Protein AF-A0A2E8Y795-F1 (afdb_monomer_lite)

Foldseek 3Di:
DADPVVCVVDDDDDDHDDPVNCVVVVNPAPQVVQVPRPQWDWDDDPDPDSQTQIDGNPPDSPSVPVDFDDDPNHTDDDDDD

Sequence (81 aa):
MGSKEGVNLITGSATYLGIDDLRVHSISDINSALRRVPGVYVRPEDGYGNFPNISLRGIDMGRSSKVTIMEDGILAAPAPF

Secondary structure (DSSP, 8-state):
--SHHHHTTSSS------HHHHHTTT--SHHHHHTTSTTEEEE--SSS----EEEETT---GGGTTS--EETTEE-PPP--

Radius of gyration: 13.43 Å; chains: 1; bounding box: 37×31×26 Å

pLDDT: mean 82.68, std 11.41, range [40.38, 93.44]

Structure (mmCIF, N/CA/C/O backbone):
data_AF-A0A2E8Y795-F1
#
_entry.id   AF-A0A2E8Y795-F1
#
loop_
_atom_site.group_PDB
_atom_site.id
_atom_site.type_symbol
_atom_site.label_atom_id
_atom_site.label_alt_id
_atom_site.label_comp_id
_atom_site.label_asym_id
_atom_site.label_entity_id
_atom_site.label_seq_id
_atom_site.pdbx_PDB_ins_code
_atom_site.Cartn_x
_atom_site.Cartn_y
_atom_site.Cartn_z
_atom_site.occupancy
_atom_site.B_iso_or_equiv
_atom_site.auth_seq_id
_atom_site.auth_comp_id
_atom_site.auth_asym_id
_atom_site.auth_atom_id
_atom_site.pdbx_PDB_model_num
ATOM 1 N N . MET A 1 1 ? -11.247 -7.833 8.301 1.00 58.19 1 MET A N 1
ATOM 2 C CA . MET A 1 1 ? -10.882 -7.089 7.078 1.00 58.19 1 MET A CA 1
ATOM 3 C C . MET A 1 1 ? -9.436 -7.438 6.756 1.00 58.19 1 MET A C 1
ATOM 5 O O . MET A 1 1 ? -8.554 -6.948 7.438 1.00 58.19 1 MET A O 1
ATOM 9 N N . GLY A 1 2 ? -9.197 -8.391 5.853 1.00 77.44 2 GLY A N 1
ATOM 10 C CA . GLY A 1 2 ? -7.849 -8.936 5.604 1.00 77.44 2 GLY A CA 1
ATOM 11 C C . GLY A 1 2 ? -7.831 -10.194 4.733 1.00 77.44 2 GLY A C 1
ATOM 12 O O . GLY A 1 2 ? -6.899 -10.984 4.810 1.00 77.44 2 GLY A O 1
ATOM 13 N N . SER A 1 3 ? -8.885 -10.410 3.947 1.00 84.94 3 SER A N 1
ATOM 14 C CA . SER A 1 3 ? -9.006 -11.530 3.016 1.00 84.94 3 SER A CA 1
ATOM 15 C C . SER A 1 3 ? -9.664 -11.040 1.732 1.00 84.94 3 SER A C 1
ATOM 17 O O . SER A 1 3 ? -10.275 -9.963 1.710 1.00 84.94 3 SER A O 1
ATOM 19 N N . LYS A 1 4 ? -9.571 -11.846 0.674 1.00 85.12 4 LYS A N 1
ATOM 20 C CA . LYS A 1 4 ? -10.165 -11.547 -0.632 1.00 85.12 4 LYS A CA 1
ATOM 21 C C . LYS A 1 4 ? -11.684 -11.377 -0.545 1.00 85.12 4 LYS A C 1
ATOM 23 O O . LYS A 1 4 ? -12.244 -10.479 -1.162 1.00 85.12 4 LYS A O 1
ATOM 28 N N . GLU A 1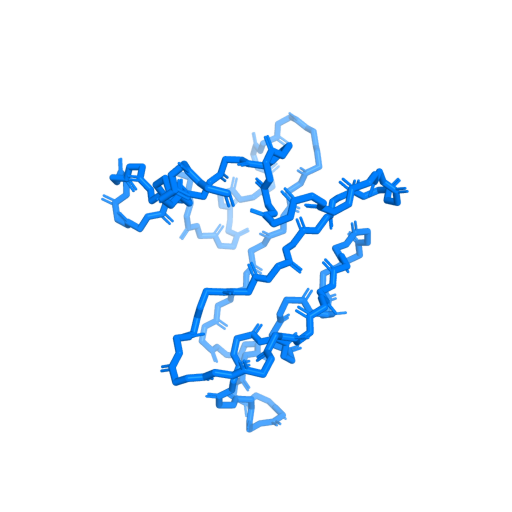 5 ? -12.340 -12.190 0.274 1.00 87.00 5 GLU A N 1
ATOM 29 C CA . GLU A 1 5 ? -13.783 -12.144 0.522 1.00 87.00 5 GLU A CA 1
ATOM 30 C C . GLU A 1 5 ? -14.155 -10.901 1.333 1.00 87.00 5 GLU A C 1
ATOM 32 O O . GLU A 1 5 ? -15.147 -10.236 1.041 1.00 87.00 5 GLU A O 1
ATOM 37 N N . GLY A 1 6 ? -13.326 -10.554 2.323 1.00 86.44 6 GLY A N 1
ATOM 38 C CA . GLY A 1 6 ? -13.553 -9.406 3.193 1.00 86.44 6 GLY A CA 1
ATOM 39 C C . GLY A 1 6 ? -13.538 -8.067 2.457 1.00 86.44 6 GLY A C 1
ATOM 40 O O . GLY A 1 6 ? -14.250 -7.158 2.869 1.00 86.44 6 GLY A 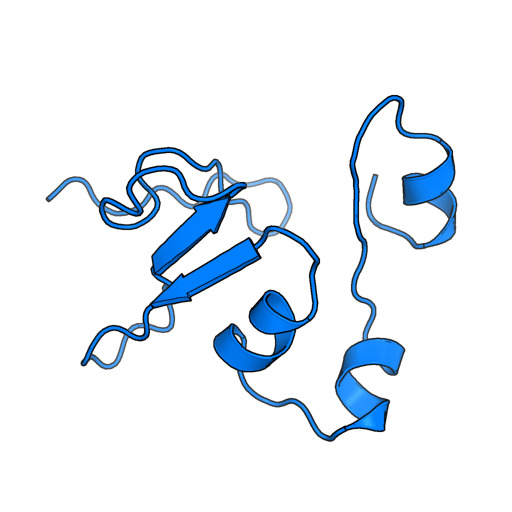O 1
ATOM 41 N N . VAL A 1 7 ? -12.782 -7.941 1.359 1.00 88.31 7 VAL A N 1
ATOM 42 C CA . VAL A 1 7 ? -12.757 -6.713 0.541 1.00 88.31 7 VAL A CA 1
ATOM 43 C C . VAL A 1 7 ? -14.120 -6.394 -0.060 1.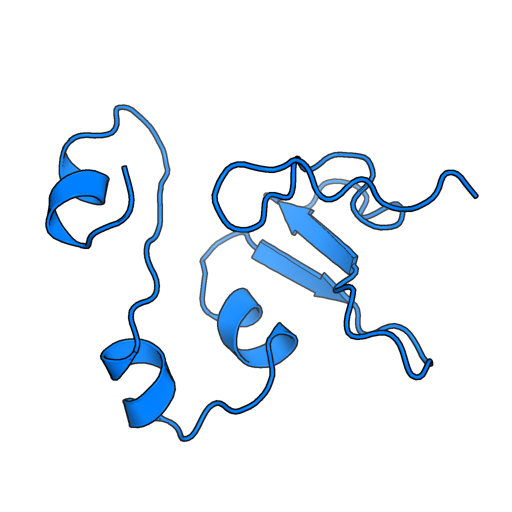00 88.31 7 VAL A C 1
ATOM 45 O O . VAL A 1 7 ? -14.514 -5.232 -0.069 1.00 88.31 7 VAL A O 1
ATOM 48 N N . ASN A 1 8 ? -14.869 -7.409 -0.496 1.00 86.31 8 ASN A N 1
ATOM 49 C CA . ASN A 1 8 ? -16.177 -7.217 -1.131 1.00 86.31 8 ASN A CA 1
ATOM 50 C C . ASN A 1 8 ? -17.256 -6.722 -0.155 1.00 86.31 8 ASN A C 1
ATOM 52 O O . ASN A 1 8 ? -18.302 -6.247 -0.585 1.00 86.31 8 ASN A O 1
ATOM 56 N N . LEU A 1 9 ? -17.010 -6.838 1.153 1.00 89.94 9 LEU A N 1
ATOM 57 C CA . LEU A 1 9 ? -17.921 -6.389 2.207 1.00 89.94 9 LEU A CA 1
ATOM 58 C C . LEU A 1 9 ? -17.647 -4.944 2.651 1.00 89.94 9 LEU A C 1
ATOM 60 O O . LEU A 1 9 ? -18.397 -4.400 3.460 1.00 89.94 9 LEU A O 1
ATOM 64 N N . ILE A 1 10 ? -16.569 -4.321 2.165 1.00 88.75 10 ILE A N 1
ATOM 65 C CA . ILE A 1 10 ? -16.199 -2.956 2.538 1.00 88.75 10 ILE A CA 1
ATOM 66 C C . ILE A 1 10 ? -16.972 -1.967 1.666 1.00 88.75 10 ILE A C 1
ATOM 68 O O . ILE A 1 10 ? -16.830 -1.944 0.445 1.00 88.75 10 ILE A O 1
ATOM 72 N N . THR A 1 11 ? -17.731 -1.078 2.302 1.00 91.19 11 THR A N 1
ATOM 73 C CA . THR A 1 11 ? -18.305 0.086 1.622 1.00 91.19 11 THR A CA 1
ATOM 74 C C . THR A 1 11 ? -17.191 1.079 1.292 1.00 91.19 11 THR A C 1
ATOM 76 O O . THR A 1 11 ? -16.660 1.741 2.182 1.00 91.19 11 THR A O 1
ATOM 79 N N . GLY A 1 12 ? -16.828 1.193 0.013 1.00 89.31 12 GLY A N 1
ATOM 80 C CA . GLY A 1 12 ? -15.796 2.115 -0.465 1.00 89.31 12 GLY A CA 1
ATOM 81 C C . GLY A 1 12 ? -14.804 1.455 -1.423 1.00 89.31 12 GLY A C 1
ATOM 82 O O . GLY A 1 12 ? -15.123 0.479 -2.090 1.00 89.31 12 GLY A O 1
ATOM 83 N N . SER A 1 13 ? -13.595 2.018 -1.509 1.00 90.06 13 SER A N 1
ATOM 84 C CA . SER A 1 13 ? -12.508 1.491 -2.344 1.00 90.06 13 SER A CA 1
ATOM 85 C C . SER A 1 13 ? -11.535 0.702 -1.481 1.00 90.06 13 SER A C 1
ATOM 87 O O . SER A 1 13 ? -10.895 1.279 -0.604 1.00 90.06 13 SER A O 1
ATOM 89 N N . ALA A 1 14 ? -11.381 -0.585 -1.770 1.00 91.88 14 ALA A N 1
ATOM 90 C CA . ALA A 1 14 ? -10.415 -1.454 -1.115 1.00 91.88 14 ALA A CA 1
ATOM 91 C C . ALA A 1 14 ? -9.791 -2.415 -2.134 1.00 91.88 14 ALA A C 1
ATOM 93 O O . ALA A 1 14 ? -10.397 -2.774 -3.141 1.00 91.88 14 ALA A O 1
ATOM 94 N N . THR A 1 15 ? -8.550 -2.818 -1.888 1.00 92.62 15 THR A N 1
ATOM 95 C CA . THR A 1 15 ? -7.846 -3.828 -2.680 1.00 92.62 15 THR A CA 1
ATOM 96 C C . THR A 1 15 ? -7.069 -4.713 -1.722 1.00 92.62 15 THR A C 1
ATOM 98 O O . THR A 1 15 ? -6.441 -4.211 -0.793 1.00 92.62 15 THR A O 1
ATOM 101 N N . TYR A 1 16 ? -7.134 -6.024 -1.939 1.00 91.88 16 TYR A N 1
ATOM 102 C CA . TYR A 1 16 ? -6.364 -7.012 -1.194 1.00 91.88 16 TYR A CA 1
ATOM 103 C C . TYR A 1 16 ? -5.413 -7.710 -2.152 1.00 91.88 16 TYR A C 1
ATOM 105 O O . TYR A 1 16 ? -5.833 -8.157 -3.217 1.00 91.88 16 TYR A O 1
ATOM 113 N N . LEU A 1 17 ? -4.144 -7.770 -1.761 1.00 90.31 17 LEU A N 1
ATOM 114 C CA . LEU A 1 17 ? -3.109 -8.524 -2.451 1.00 90.31 17 LEU A CA 1
ATOM 115 C C . LEU A 1 17 ? -2.748 -9.717 -1.571 1.00 90.31 17 LEU A C 1
ATOM 117 O O . LEU A 1 17 ? -2.225 -9.542 -0.470 1.00 90.31 17 LEU A O 1
ATOM 121 N N . GLY A 1 18 ? -3.066 -10.917 -2.045 1.00 90.62 18 GLY A N 1
ATOM 122 C CA . GLY A 1 18 ? -2.692 -12.168 -1.402 1.00 90.62 18 GLY A CA 1
ATOM 123 C C . GLY A 1 18 ? -1.366 -12.709 -1.930 1.00 90.62 18 GLY A C 1
ATOM 124 O O . GLY A 1 18 ? -0.788 -12.206 -2.893 1.00 90.62 18 GLY A O 1
ATOM 125 N N . ILE A 1 19 ? -0.893 -13.797 -1.322 1.00 88.94 19 ILE A N 1
ATOM 126 C CA . ILE A 1 19 ? 0.368 -14.430 -1.723 1.00 88.94 19 ILE A CA 1
ATOM 127 C C . ILE A 1 19 ? 0.346 -14.923 -3.177 1.00 88.94 19 ILE A C 1
ATOM 129 O O . ILE A 1 19 ? 1.358 -14.841 -3.872 1.00 88.94 19 ILE A O 1
ATOM 133 N N . ASP A 1 20 ? -0.805 -15.390 -3.659 1.00 89.38 20 ASP A N 1
ATOM 134 C CA . ASP A 1 20 ? -0.952 -15.882 -5.027 1.00 89.38 20 ASP A CA 1
ATOM 135 C C . ASP A 1 20 ? -0.793 -14.744 -6.048 1.00 89.38 20 ASP A C 1
ATOM 137 O O . ASP A 1 20 ? -0.107 -14.918 -7.056 1.00 89.38 20 ASP A O 1
ATOM 141 N N . ASP A 1 21 ? -1.301 -13.544 -5.744 1.00 88.06 21 ASP A N 1
ATOM 142 C CA . ASP A 1 21 ? -1.154 -12.353 -6.595 1.00 88.06 21 ASP A CA 1
ATOM 143 C C . ASP A 1 21 ? 0.319 -11.918 -6.733 1.00 88.06 21 ASP A C 1
ATOM 145 O O . ASP A 1 21 ? 0.749 -11.415 -7.781 1.00 88.06 21 ASP A O 1
ATOM 149 N N . LEU A 1 22 ? 1.115 -12.137 -5.680 1.00 88.56 22 LEU A N 1
ATOM 150 C CA . LEU A 1 22 ? 2.548 -11.837 -5.662 1.00 88.56 22 LEU A CA 1
ATOM 151 C C . LEU A 1 22 ? 3.362 -12.896 -6.422 1.00 88.56 22 LEU A C 1
ATOM 153 O O . LEU A 1 22 ? 4.261 -12.549 -7.194 1.00 88.56 22 LEU A O 1
ATOM 157 N N . ARG A 1 23 ? 3.017 -14.182 -6.266 1.00 87.06 23 ARG A N 1
ATOM 158 C CA . ARG A 1 23 ? 3.736 -15.309 -6.888 1.00 87.06 23 ARG A CA 1
ATOM 159 C C . ARG A 1 23 ? 3.600 -15.364 -8.401 1.00 87.06 23 ARG A C 1
ATOM 161 O O . ARG A 1 23 ? 4.577 -15.711 -9.057 1.00 87.06 23 ARG A O 1
ATOM 168 N N . VAL A 1 24 ? 2.443 -14.997 -8.963 1.00 80.69 24 VAL A N 1
ATOM 169 C CA . VAL A 1 24 ? 2.191 -15.083 -10.421 1.00 80.69 24 VAL A CA 1
ATOM 170 C C . VAL A 1 24 ? 3.231 -14.311 -11.247 1.00 80.69 24 VAL A C 1
ATOM 172 O O . VAL A 1 24 ? 3.439 -14.620 -12.415 1.00 80.69 24 VAL A O 1
ATOM 175 N N . HIS A 1 25 ? 3.932 -13.345 -10.648 1.00 75.19 25 HIS A N 1
ATOM 176 C CA . HIS A 1 25 ? 4.960 -12.564 -11.336 1.00 75.19 25 HIS A CA 1
ATOM 177 C C . HIS A 1 25 ? 6.286 -12.494 -10.580 1.00 75.19 25 HIS A C 1
ATOM 179 O O . HIS A 1 25 ? 7.056 -11.561 -10.800 1.00 75.19 25 HIS A O 1
ATOM 185 N N . SER A 1 26 ? 6.530 -13.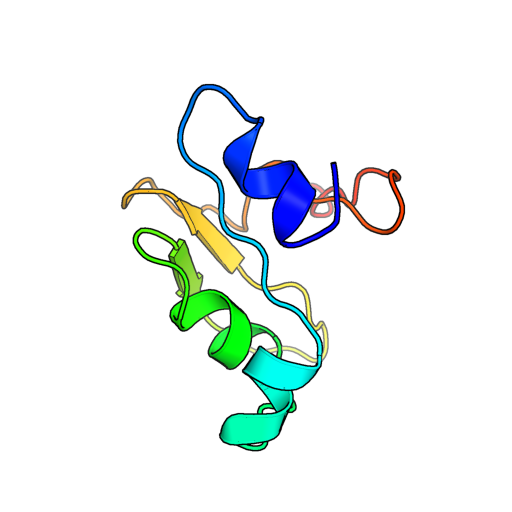440 -9.668 1.00 83.00 26 SER A N 1
ATOM 186 C CA . SER A 1 26 ? 7.749 -13.483 -8.855 1.00 83.00 26 SER A CA 1
ATOM 187 C C . SER A 1 26 ? 8.055 -12.148 -8.164 1.00 83.00 26 SER A C 1
ATOM 189 O O . SER A 1 26 ? 9.212 -11.735 -8.089 1.00 83.00 26 SER A O 1
ATOM 191 N N . ILE A 1 27 ? 7.022 -11.441 -7.684 1.00 83.31 27 ILE A N 1
ATOM 192 C CA . ILE A 1 27 ? 7.227 -10.179 -6.972 1.00 83.31 27 ILE A CA 1
ATOM 193 C C . ILE A 1 27 ? 7.850 -10.481 -5.616 1.00 83.31 27 ILE A C 1
ATOM 195 O O . ILE A 1 27 ? 7.233 -11.124 -4.768 1.00 83.31 27 ILE A O 1
ATOM 199 N N . SER A 1 28 ? 9.057 -9.965 -5.415 1.00 83.81 28 SER A N 1
ATOM 200 C CA . SER A 1 28 ? 9.804 -10.061 -4.162 1.00 83.81 28 SER A CA 1
ATOM 201 C C . SER A 1 28 ? 10.004 -8.710 -3.470 1.00 83.81 28 SER A C 1
ATOM 203 O O . SER A 1 28 ? 10.586 -8.676 -2.391 1.00 83.81 28 SER A O 1
ATOM 205 N N . ASP A 1 29 ? 9.553 -7.602 -4.071 1.00 85.25 29 ASP A N 1
ATOM 206 C CA . ASP A 1 29 ? 9.690 -6.257 -3.507 1.00 85.25 29 ASP A CA 1
ATOM 207 C C . ASP A 1 29 ? 8.338 -5.541 -3.348 1.00 85.25 29 ASP A C 1
ATOM 209 O O . ASP A 1 29 ? 7.431 -5.647 -4.182 1.00 85.25 29 ASP A O 1
ATOM 213 N N . ILE A 1 30 ? 8.218 -4.783 -2.257 1.00 85.56 30 ILE A N 1
ATOM 214 C CA . ILE A 1 30 ? 6.977 -4.110 -1.868 1.00 85.56 30 ILE A CA 1
ATOM 215 C C . ILE A 1 30 ? 6.585 -2.978 -2.828 1.00 85.56 30 ILE A C 1
ATOM 217 O O . ILE A 1 30 ? 5.396 -2.751 -3.050 1.00 85.56 30 ILE A O 1
ATOM 221 N N . ASN A 1 31 ? 7.549 -2.293 -3.453 1.00 87.81 31 ASN A N 1
ATOM 222 C CA . ASN A 1 31 ? 7.249 -1.205 -4.384 1.00 87.81 31 ASN A CA 1
ATOM 223 C C . ASN A 1 31 ? 6.572 -1.754 -5.643 1.00 87.81 31 ASN A C 1
ATOM 225 O O . ASN A 1 31 ? 5.599 -1.168 -6.123 1.00 87.81 31 ASN A O 1
ATOM 229 N N . SER A 1 32 ? 7.041 -2.891 -6.163 1.00 88.19 32 SER A N 1
ATOM 230 C CA . SER A 1 32 ? 6.398 -3.559 -7.299 1.00 88.19 32 SER A CA 1
ATOM 231 C C . SER A 1 32 ? 5.024 -4.112 -6.946 1.00 88.19 32 SER A C 1
ATOM 233 O O . SER A 1 32 ? 4.110 -4.000 -7.761 1.00 88.19 32 SER A O 1
ATOM 235 N N . ALA A 1 33 ? 4.846 -4.662 -5.739 1.00 90.12 33 ALA A N 1
ATOM 236 C CA . ALA A 1 33 ? 3.535 -5.115 -5.274 1.00 90.12 33 ALA A CA 1
ATOM 237 C C . ALA A 1 33 ? 2.524 -3.956 -5.240 1.00 90.12 33 ALA A C 1
ATOM 239 O O . ALA A 1 33 ? 1.453 -4.036 -5.842 1.00 90.12 33 ALA A O 1
ATOM 240 N N . LEU A 1 34 ? 2.890 -2.848 -4.593 1.00 90.44 34 LEU A N 1
ATOM 241 C CA . LEU A 1 34 ? 2.018 -1.690 -4.397 1.00 90.44 34 LEU A CA 1
ATOM 242 C C . LEU A 1 34 ? 1.667 -0.964 -5.704 1.00 90.44 34 LEU A C 1
ATOM 244 O O . LEU A 1 34 ? 0.537 -0.507 -5.854 1.00 90.44 34 LEU A O 1
ATOM 248 N N . ARG A 1 35 ? 2.578 -0.917 -6.686 1.00 89.88 35 ARG A N 1
ATOM 249 C CA . ARG A 1 35 ? 2.319 -0.327 -8.018 1.00 89.88 35 ARG A CA 1
ATOM 250 C C . ARG A 1 35 ? 1.212 -1.022 -8.814 1.00 89.88 35 ARG A C 1
ATOM 252 O O . ARG A 1 35 ? 0.744 -0.466 -9.803 1.00 89.88 35 ARG A O 1
ATOM 259 N N . ARG A 1 36 ? 0.798 -2.227 -8.417 1.00 89.81 36 ARG A N 1
ATOM 260 C CA . ARG A 1 36 ? -0.318 -2.944 -9.053 1.00 89.81 36 ARG A CA 1
ATOM 261 C C . ARG A 1 36 ? -1.683 -2.449 -8.618 1.00 89.81 36 ARG A C 1
ATOM 263 O O . ARG A 1 36 ? -2.666 -2.720 -9.303 1.00 89.81 36 ARG A O 1
ATOM 270 N N . VAL A 1 37 ? -1.759 -1.776 -7.476 1.00 92.50 37 VAL A N 1
ATOM 271 C CA . VAL A 1 37 ? -3.029 -1.313 -6.933 1.00 92.50 37 VAL A CA 1
ATOM 272 C C . VAL A 1 37 ? -3.413 -0.002 -7.628 1.00 92.50 37 VAL A C 1
ATOM 274 O O . VAL A 1 37 ? -2.646 0.963 -7.581 1.00 92.50 37 VAL A O 1
ATOM 277 N N . PRO A 1 38 ? -4.591 0.082 -8.269 1.00 91.75 38 PRO A N 1
ATOM 278 C CA . PRO A 1 38 ? -5.024 1.305 -8.933 1.00 91.75 38 PRO A CA 1
ATOM 279 C C . PRO A 1 38 ? -5.080 2.497 -7.975 1.00 91.75 38 PRO A C 1
ATOM 281 O O . PRO A 1 38 ? -5.633 2.416 -6.878 1.00 91.75 38 PRO A O 1
ATOM 284 N N . GLY A 1 39 ? -4.521 3.628 -8.405 1.00 92.31 39 GLY A N 1
ATOM 285 C CA . GLY A 1 39 ? -4.480 4.848 -7.601 1.00 92.31 39 GLY A CA 1
ATOM 286 C C . GLY A 1 39 ? -3.456 4.828 -6.462 1.00 92.31 39 GLY A C 1
ATOM 287 O O . GLY A 1 39 ? -3.435 5.789 -5.696 1.00 92.31 39 GLY A O 1
ATOM 288 N N . VAL A 1 40 ? -2.613 3.794 -6.358 1.00 93.44 40 VAL A N 1
ATOM 289 C CA . VAL A 1 40 ? -1.446 3.762 -5.466 1.00 93.44 40 VAL A CA 1
ATOM 290 C C . VAL A 1 40 ? -0.204 4.165 -6.250 1.00 93.44 40 VAL A C 1
ATOM 292 O O . VAL A 1 40 ? 0.117 3.592 -7.290 1.00 93.44 40 VAL A O 1
ATOM 295 N N . TYR A 1 41 ? 0.515 5.153 -5.732 1.00 91.75 41 TYR A N 1
ATOM 296 C CA . TYR A 1 41 ? 1.766 5.643 -6.294 1.00 91.75 41 TYR A CA 1
ATOM 297 C C . TYR A 1 41 ? 2.887 5.389 -5.301 1.00 91.75 41 TYR A C 1
ATOM 299 O O . TYR A 1 41 ? 2.734 5.667 -4.114 1.00 91.75 41 TYR A O 1
ATOM 307 N N . VAL A 1 42 ? 4.021 4.891 -5.795 1.00 89.75 42 VAL A N 1
ATOM 308 C CA . VAL A 1 42 ? 5.183 4.580 -4.960 1.00 89.75 42 VAL A CA 1
ATOM 309 C C . VAL A 1 42 ? 6.440 5.202 -5.539 1.00 89.75 42 VAL A C 1
ATOM 311 O O . VAL A 1 42 ? 6.784 4.962 -6.705 1.00 89.75 42 VAL A O 1
ATOM 314 N N . ARG A 1 43 ? 7.134 5.975 -4.706 1.00 85.69 43 ARG A N 1
ATOM 315 C CA . ARG A 1 43 ? 8.437 6.558 -5.004 1.00 85.69 43 ARG A CA 1
ATOM 316 C C . ARG A 1 43 ? 9.502 5.762 -4.245 1.00 85.69 43 ARG A C 1
ATOM 318 O O . ARG A 1 43 ? 9.453 5.734 -3.020 1.00 85.69 43 ARG A O 1
ATOM 325 N N . PRO A 1 44 ? 10.438 5.101 -4.942 1.00 77.75 44 PRO A N 1
ATOM 326 C CA . PRO A 1 44 ? 11.595 4.511 -4.286 1.00 77.75 44 PRO A CA 1
ATOM 327 C C . PRO A 1 44 ? 12.400 5.615 -3.600 1.00 77.75 44 PRO A C 1
ATOM 329 O O . PRO A 1 44 ? 12.600 6.679 -4.190 1.00 77.75 44 PRO A O 1
ATOM 332 N N . GLU A 1 45 ? 12.840 5.365 -2.375 1.00 74.69 45 GLU A N 1
ATOM 333 C CA . GLU A 1 45 ? 13.821 6.209 -1.698 1.00 74.69 45 GLU A CA 1
ATOM 334 C C . GLU A 1 45 ? 15.171 5.489 -1.707 1.00 74.69 45 GLU A C 1
ATOM 336 O O . GLU A 1 45 ? 15.228 4.272 -1.523 1.00 74.69 45 GLU A O 1
ATOM 341 N N . ASP A 1 46 ? 16.252 6.231 -1.951 1.00 64.62 46 ASP A N 1
ATOM 342 C CA . ASP A 1 46 ? 17.605 5.685 -1.877 1.00 64.62 46 ASP A CA 1
ATOM 343 C C . ASP A 1 46 ? 17.968 5.453 -0.403 1.00 64.62 46 ASP A C 1
ATOM 345 O O . ASP A 1 46 ? 18.161 6.396 0.366 1.00 64.62 46 ASP A O 1
ATOM 349 N N . GLY A 1 47 ? 18.035 4.186 0.011 1.00 62.34 47 GLY A N 1
ATOM 350 C CA . GLY A 1 47 ? 18.383 3.796 1.376 1.00 62.34 47 GLY A CA 1
ATOM 351 C C . GLY A 1 47 ? 18.104 2.321 1.674 1.00 62.34 47 GLY A C 1
ATOM 352 O O . GLY A 1 47 ? 17.401 1.640 0.938 1.00 62.34 47 GLY A O 1
ATOM 353 N N . TYR A 1 48 ? 18.652 1.819 2.784 1.00 55.31 48 TYR A N 1
ATOM 354 C CA . TYR A 1 48 ? 18.475 0.427 3.238 1.00 55.31 48 TYR A CA 1
ATOM 355 C C . TYR A 1 48 ? 17.115 0.156 3.915 1.00 55.31 48 TYR A C 1
ATOM 357 O O . TYR A 1 48 ? 16.862 -0.958 4.372 1.00 55.31 48 TYR A O 1
ATOM 365 N N . GLY A 1 49 ? 16.246 1.166 4.024 1.00 59.50 49 GLY A N 1
ATOM 366 C CA . GLY A 1 49 ? 14.936 1.049 4.659 1.00 59.50 49 GLY A CA 1
ATOM 367 C C . GLY A 1 49 ? 13.841 0.752 3.640 1.00 59.50 49 GLY A C 1
ATOM 368 O O . GLY A 1 49 ? 13.539 1.592 2.800 1.00 59.50 49 GLY A O 1
ATOM 369 N N . ASN A 1 50 ? 13.186 -0.403 3.762 1.00 63.44 50 ASN A N 1
ATOM 370 C CA . ASN A 1 50 ? 12.017 -0.794 2.961 1.00 63.44 50 ASN A CA 1
ATOM 371 C C . ASN A 1 50 ? 10.732 -0.034 3.353 1.00 63.44 50 ASN A C 1
ATOM 373 O O . ASN A 1 50 ? 9.650 -0.612 3.320 1.00 63.44 50 ASN A O 1
ATOM 377 N N . PHE A 1 51 ? 10.818 1.239 3.746 1.00 74.12 51 PHE A N 1
ATOM 378 C CA . PHE A 1 51 ? 9.629 2.062 3.958 1.00 74.12 51 PHE A CA 1
ATOM 379 C C . PHE A 1 51 ? 9.254 2.727 2.633 1.00 74.12 51 PHE A C 1
ATOM 381 O O . PHE A 1 51 ? 9.877 3.719 2.254 1.00 74.12 51 PHE A O 1
ATOM 388 N N . PRO A 1 52 ? 8.274 2.187 1.884 1.00 78.31 52 PRO A N 1
ATOM 389 C CA . PRO A 1 52 ? 7.862 2.795 0.632 1.00 78.31 52 PRO A CA 1
ATOM 390 C C . PRO A 1 52 ? 7.274 4.184 0.894 1.00 78.31 52 PRO A C 1
ATOM 392 O O . PRO A 1 52 ? 6.451 4.379 1.793 1.00 78.31 52 PRO A O 1
ATOM 395 N N . ASN A 1 53 ? 7.656 5.146 0.060 1.00 86.62 53 ASN A N 1
ATOM 396 C CA . ASN A 1 53 ? 7.009 6.448 0.012 1.00 86.62 53 ASN A CA 1
ATOM 397 C C . ASN A 1 53 ? 5.748 6.324 -0.858 1.00 86.62 53 ASN A C 1
ATOM 399 O O . ASN A 1 53 ? 5.835 6.204 -2.086 1.00 86.62 53 ASN A O 1
ATOM 403 N N . ILE A 1 54 ? 4.586 6.271 -0.201 1.00 89.50 54 ILE A N 1
ATOM 404 C CA . ILE A 1 54 ? 3.281 5.939 -0.780 1.00 89.50 54 ILE A CA 1
ATOM 405 C C . ILE A 1 54 ? 2.409 7.194 -0.869 1.00 89.50 54 ILE A C 1
ATOM 407 O O . ILE A 1 54 ? 2.270 7.950 0.089 1.00 89.50 54 ILE A O 1
ATOM 411 N N . SER A 1 55 ? 1.731 7.356 -2.003 1.00 90.44 55 SER A N 1
ATOM 412 C CA . SER A 1 55 ? 0.609 8.281 -2.171 1.00 90.44 55 SER A CA 1
ATOM 413 C C . SER A 1 55 ? -0.614 7.557 -2.718 1.00 90.44 55 SER A C 1
ATOM 415 O O . SER A 1 55 ? -0.500 6.590 -3.475 1.00 90.44 55 SER A O 1
ATOM 417 N N . LEU A 1 56 ? -1.794 8.056 -2.350 1.00 92.38 56 LEU A N 1
ATOM 418 C CA . LEU A 1 56 ? -3.073 7.610 -2.882 1.00 92.38 56 LEU A CA 1
ATOM 419 C C . LEU A 1 56 ? -3.705 8.725 -3.714 1.00 92.38 56 LEU A C 1
ATOM 421 O O . LEU A 1 56 ? -3.794 9.868 -3.277 1.00 92.38 56 LEU A O 1
ATOM 425 N N . ARG A 1 57 ? -4.211 8.378 -4.900 1.00 91.38 57 ARG A N 1
ATOM 426 C CA . ARG A 1 57 ? -5.007 9.269 -5.766 1.00 91.38 57 ARG A CA 1
ATOM 427 C C . ARG A 1 57 ? -4.287 10.562 -6.181 1.00 91.38 57 ARG A C 1
ATOM 429 O O . ARG A 1 57 ? -4.935 11.574 -6.423 1.00 91.38 57 ARG A O 1
ATOM 436 N N . GLY A 1 58 ? -2.959 10.520 -6.286 1.00 85.31 58 GLY A N 1
ATOM 437 C CA . GLY A 1 58 ? -2.155 11.618 -6.832 1.00 85.31 58 GLY A CA 1
ATOM 438 C C . GLY A 1 58 ? -1.956 12.811 -5.894 1.00 85.31 58 GLY A C 1
ATOM 439 O O . GLY A 1 58 ? -1.532 13.866 -6.357 1.00 85.31 58 GLY A O 1
ATOM 440 N N . ILE A 1 59 ? -2.244 12.666 -4.597 1.00 88.44 59 ILE A N 1
ATOM 441 C CA . ILE A 1 59 ? -1.888 13.684 -3.599 1.00 88.44 59 ILE A CA 1
ATOM 442 C C . ILE A 1 59 ? -0.370 13.726 -3.388 1.00 88.44 59 ILE A C 1
ATOM 444 O O . ILE A 1 59 ? 0.333 12.764 -3.715 1.00 88.44 59 ILE A O 1
ATOM 448 N N . ASP A 1 60 ? 0.133 14.824 -2.821 1.00 85.38 60 ASP A N 1
ATOM 449 C CA . ASP A 1 60 ? 1.548 14.921 -2.461 1.00 85.38 60 ASP A CA 1
ATOM 450 C C . ASP A 1 60 ? 1.986 13.724 -1.601 1.00 85.38 60 ASP A C 1
ATOM 452 O O . ASP A 1 60 ? 1.274 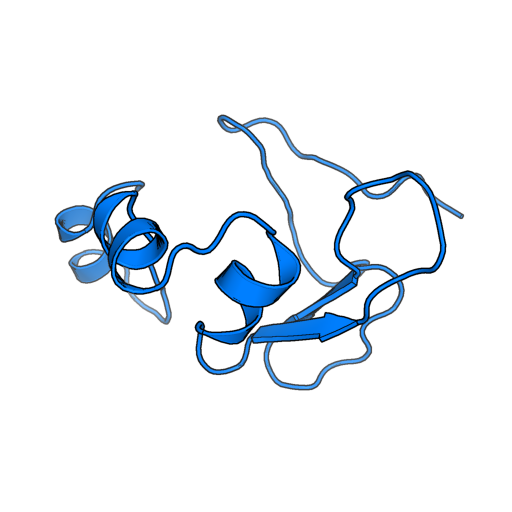13.304 -0.685 1.00 85.38 60 ASP A O 1
ATOM 456 N N . MET A 1 61 ? 3.142 13.150 -1.942 1.00 75.88 61 MET A N 1
ATOM 457 C CA . MET A 1 61 ? 3.597 11.901 -1.334 1.00 75.88 61 MET A CA 1
ATOM 458 C C . MET A 1 61 ? 4.200 12.143 0.048 1.00 75.88 61 MET A C 1
ATOM 460 O O . MET A 1 61 ? 4.028 11.296 0.916 1.00 75.88 61 MET A O 1
ATOM 464 N N . GLY A 1 62 ? 4.874 13.286 0.258 1.00 77.81 62 GLY A N 1
ATOM 465 C CA . GLY A 1 62 ? 5.406 13.752 1.543 1.00 77.81 62 GLY A CA 1
ATOM 466 C C . GLY A 1 62 ? 5.857 12.654 2.516 1.00 77.81 62 GLY A C 1
ATOM 467 O O . GLY A 1 62 ? 5.410 12.677 3.659 1.00 77.81 62 GLY A O 1
ATOM 468 N N . ARG A 1 63 ? 6.643 11.663 2.061 1.00 80.00 63 ARG A N 1
ATOM 469 C CA . ARG A 1 63 ? 7.075 10.480 2.841 1.00 80.00 63 ARG A CA 1
ATOM 470 C C . ARG A 1 63 ? 5.934 9.718 3.522 1.00 80.00 63 ARG A C 1
ATOM 472 O O . ARG A 1 63 ? 5.987 9.423 4.713 1.00 80.00 63 ARG A O 1
ATOM 479 N N . SER A 1 64 ? 4.876 9.419 2.779 1.00 86.06 64 SER A N 1
ATOM 480 C CA . SER A 1 64 ? 3.682 8.745 3.300 1.00 86.06 64 SER A CA 1
ATOM 481 C C . SER A 1 64 ? 2.928 9.539 4.387 1.00 86.06 64 SER A C 1
ATOM 483 O O . SER A 1 64 ? 2.077 8.981 5.073 1.00 86.06 64 SER A O 1
ATOM 485 N N . SER A 1 65 ? 3.157 10.852 4.537 1.00 84.69 65 SER A N 1
ATOM 486 C CA . SER A 1 65 ? 2.535 11.682 5.596 1.00 84.69 65 SER A CA 1
ATOM 487 C C . SER A 1 65 ? 1.008 11.801 5.523 1.00 84.69 65 SER A C 1
ATOM 489 O O . SER A 1 65 ? 0.372 12.246 6.480 1.00 84.69 65 SER A O 1
ATOM 491 N N . LYS A 1 66 ? 0.404 11.447 4.385 1.00 88.19 66 LYS A N 1
ATOM 492 C CA . LYS A 1 66 ? -1.047 11.514 4.143 1.00 88.19 66 LYS A CA 1
ATOM 493 C C . LYS A 1 66 ? -1.719 10.144 4.089 1.00 88.19 66 LYS A C 1
ATOM 495 O O . LYS A 1 66 ? -2.898 10.065 3.749 1.00 88.19 66 LYS A O 1
ATOM 500 N N . VAL A 1 67 ? -0.991 9.077 4.410 1.00 88.12 67 VAL A N 1
ATOM 501 C CA . VAL A 1 67 ? -1.521 7.714 4.452 1.00 88.12 67 VAL A CA 1
ATOM 502 C C . VAL A 1 67 ? -1.291 7.101 5.826 1.00 88.12 67 VAL A C 1
ATOM 504 O O . VAL A 1 67 ? -0.309 7.386 6.503 1.00 88.12 67 VAL A O 1
ATOM 507 N N . THR A 1 68 ? -2.214 6.242 6.243 1.00 89.25 68 THR A N 1
ATOM 508 C CA . THR A 1 68 ? -2.051 5.432 7.449 1.00 89.25 68 THR A CA 1
ATOM 509 C C . THR A 1 68 ? -1.515 4.069 7.042 1.00 89.25 68 THR A C 1
ATOM 511 O O . THR A 1 68 ? -2.144 3.375 6.245 1.00 89.25 68 THR A O 1
ATOM 514 N N . ILE A 1 69 ? -0.361 3.694 7.586 1.00 86.88 69 ILE A N 1
ATOM 515 C CA . ILE A 1 69 ? 0.270 2.394 7.349 1.00 86.88 69 ILE A CA 1
ATOM 516 C C . ILE A 1 69 ? 0.193 1.592 8.645 1.00 86.88 69 ILE A C 1
ATOM 518 O O . ILE A 1 69 ? 0.357 2.139 9.737 1.00 86.88 69 ILE A O 1
ATOM 522 N N . MET A 1 70 ? -0.099 0.300 8.523 1.00 88.88 70 MET A N 1
ATOM 523 C CA . MET A 1 70 ? -0.180 -0.620 9.650 1.00 88.88 70 MET A CA 1
ATOM 524 C C . MET A 1 70 ? 0.477 -1.950 9.295 1.00 88.88 70 MET A C 1
ATOM 526 O O . MET A 1 70 ? 0.374 -2.399 8.154 1.00 88.88 70 MET A O 1
ATOM 530 N N . GLU A 1 71 ? 1.086 -2.585 10.287 1.00 87.88 71 GLU A N 1
ATOM 531 C CA . GLU A 1 71 ? 1.566 -3.966 10.243 1.00 87.88 71 GLU A CA 1
ATOM 532 C C . GLU A 1 71 ? 0.881 -4.726 11.380 1.00 87.88 71 GLU A C 1
ATOM 534 O O . GLU A 1 71 ? 0.908 -4.276 12.523 1.00 87.88 71 GLU A O 1
ATOM 539 N N . ASP A 1 72 ? 0.177 -5.814 11.060 1.00 88.81 72 ASP A N 1
ATOM 540 C CA . ASP A 1 72 ? -0.547 -6.648 12.033 1.00 88.81 72 ASP A CA 1
ATOM 541 C C . ASP A 1 72 ? -1.454 -5.869 13.011 1.00 88.81 72 ASP A C 1
ATOM 543 O O . ASP A 1 72 ? -1.641 -6.230 14.172 1.00 88.81 72 ASP A O 1
ATOM 547 N N . GLY A 1 73 ? -2.052 -4.774 12.527 1.00 87.31 73 GLY A N 1
ATOM 548 C CA . GLY A 1 73 ? -2.936 -3.904 13.312 1.00 87.31 73 GLY A CA 1
ATOM 549 C C . GLY A 1 73 ? -2.219 -2.854 14.167 1.00 87.31 73 GL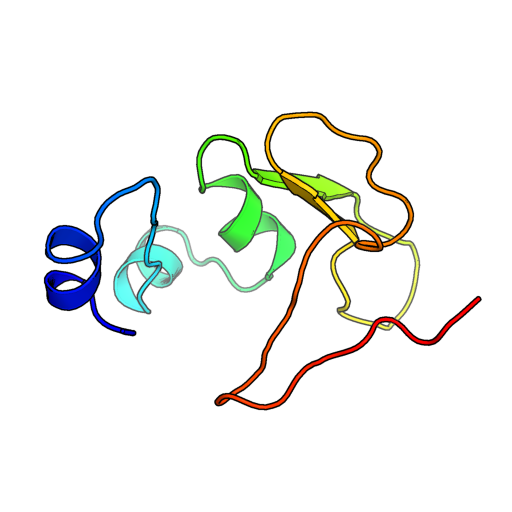Y A C 1
ATOM 550 O O . GLY A 1 73 ? -2.884 -2.066 14.838 1.00 87.31 73 GLY A O 1
ATOM 551 N N . ILE A 1 74 ? -0.890 -2.789 14.115 1.00 87.50 74 ILE A N 1
ATOM 552 C CA . ILE A 1 74 ? -0.070 -1.766 14.766 1.00 87.50 74 ILE A CA 1
ATOM 553 C C . ILE A 1 74 ? 0.254 -0.662 13.760 1.00 87.50 74 ILE A C 1
ATOM 555 O O . ILE A 1 74 ? 0.667 -0.940 12.638 1.00 87.50 74 ILE A O 1
ATOM 559 N N . LEU A 1 75 ? 0.064 0.604 14.145 1.00 85.38 75 LEU A N 1
ATOM 560 C CA . LEU A 1 75 ? 0.401 1.750 13.297 1.00 85.38 75 LEU A CA 1
ATOM 561 C C . LEU A 1 75 ? 1.912 1.820 13.061 1.00 85.38 75 LEU A C 1
ATOM 563 O O . LEU A 1 75 ? 2.685 2.015 13.998 1.00 85.38 75 LEU A O 1
ATOM 567 N N . ALA A 1 76 ? 2.310 1.737 11.796 1.00 79.06 76 ALA A N 1
ATOM 568 C CA . ALA A 1 76 ? 3.662 2.031 11.360 1.00 79.06 76 ALA A CA 1
ATOM 569 C C . ALA A 1 76 ? 3.720 3.525 11.020 1.00 79.06 76 ALA A C 1
ATOM 571 O O . ALA A 1 76 ? 3.378 3.946 9.914 1.00 79.06 76 ALA A O 1
ATOM 572 N N . ALA A 1 77 ? 4.072 4.355 12.001 1.00 64.88 77 ALA A N 1
ATOM 573 C CA . ALA A 1 77 ? 4.282 5.775 11.752 1.00 64.88 77 ALA A CA 1
ATOM 574 C C . ALA A 1 77 ? 5.605 5.968 10.990 1.00 64.88 77 ALA A C 1
ATOM 576 O O . ALA A 1 77 ? 6.635 5.465 11.450 1.00 64.88 77 ALA A O 1
ATOM 577 N N . PRO A 1 78 ? 5.627 6.721 9.873 1.00 58.50 78 PRO A N 1
ATOM 578 C CA . PRO A 1 78 ? 6.872 7.287 9.378 1.00 58.50 78 PRO A CA 1
ATOM 579 C C . PRO A 1 78 ? 7.492 8.099 10.519 1.00 58.50 78 PRO A C 1
ATOM 581 O O . PRO A 1 78 ? 6.802 8.907 11.147 1.00 58.50 78 PRO A O 1
ATOM 584 N N . ALA A 1 79 ? 8.765 7.859 10.837 1.00 51.75 79 ALA A N 1
ATOM 585 C CA . ALA A 1 79 ? 9.446 8.656 11.848 1.00 51.75 79 ALA A CA 1
ATOM 586 C C . ALA A 1 79 ? 9.364 10.150 11.448 1.00 51.75 79 ALA A C 1
ATOM 588 O O . ALA A 1 79 ? 9.559 10.463 10.271 1.00 51.75 79 ALA A O 1
ATOM 589 N N . PRO A 1 80 ? 9.024 11.065 12.374 1.00 40.38 80 PRO A N 1
ATOM 590 C CA . PRO A 1 80 ? 8.684 12.443 12.035 1.00 40.38 80 PRO A CA 1
ATOM 591 C C . PRO A 1 80 ? 9.937 13.256 11.696 1.00 40.38 80 PRO A C 1
ATOM 593 O O . PRO A 1 80 ? 10.487 13.898 12.584 1.00 40.38 80 PRO A O 1
ATOM 596 N N . PHE A 1 81 ? 10.380 13.247 10.434 1.00 48.12 81 PHE A N 1
ATOM 597 C CA . PHE A 1 81 ? 11.411 14.162 9.919 1.00 48.12 81 PHE A CA 1
ATOM 598 C C . PHE A 1 81 ? 11.169 14.538 8.451 1.00 48.12 81 PHE A C 1
ATOM 600 O O . PHE A 1 81 ? 11.175 13.633 7.574 1.00 48.12 81 PHE A O 1
#